Protein AF-W4GIE8-F1 (afdb_monomer_lite)

Radius of gyration: 17.43 Å; chains: 1; bounding box: 46×34×40 Å

Foldseek 3Di:
DPPPDCPCCHPVPPRFCDPHPVNPPVPDDGDDDDPVVDQADPPPRDHCVVVVCCCVPVPVVVCVVVVHDDPVCSVVVVVLSVVCVVPHDPPPDPVVSVVVVVVVCCVVPPD

Secondary structure (DSSP, 8-state):
-------SS-TTSSS-TTT-GGGTTS--------TTT-SB-TTT--BSHHHHHIIIIIIIHHHHHTT---GGGHHHHHHHHHHHHHHS-TT--HHHHHHHHHHHHHHHH--

InterPro domains:
  IPR024445 ISXO2-like transposase domain [PF12762] (23-84)
  IPR053164 IS1016-like transposase [PTHR47163] (6-91)

Sequence (111 aa):
MSDKFGSYVSSNERHTLETNPRLRGMNYTHAWVNHSENFVNPINGAHTQSIEGVWEVRIKQYLKAMRGVHRKHLPGYLDEFLWRSWFFLQKADGKMVFKGLVIAIRKQYLK

Organism: Aphanomyces astaci (NCBI:txid112090)

pLDDT: mean 81.77, std 15.31, range [35.38, 93.88]

Structure (mmCIF, N/CA/C/O backbone):
data_AF-W4GIE8-F1
#
_entry.id   AF-W4GIE8-F1
#
loop_
_atom_site.group_PDB
_atom_site.id
_atom_site.type_symbol
_atom_site.label_atom_id
_atom_site.label_alt_id
_atom_site.label_comp_id
_atom_site.label_asym_id
_atom_site.label_entity_id
_atom_site.label_seq_id
_atom_site.pdbx_PDB_ins_code
_atom_site.Cartn_x
_atom_site.Cartn_y
_atom_site.Cartn_z
_atom_site.occupancy
_atom_site.B_iso_or_equiv
_atom_site.auth_seq_id
_atom_site.auth_comp_id
_atom_site.auth_asym_id
_atom_site.auth_atom_id
_atom_site.pdbx_PDB_model_num
ATOM 1 N N . MET A 1 1 ? 23.022 4.912 -3.263 1.00 35.38 1 MET A N 1
ATOM 2 C CA . MET A 1 1 ? 22.962 3.719 -2.391 1.00 35.38 1 MET A CA 1
ATOM 3 C C . MET A 1 1 ? 21.501 3.424 -2.103 1.00 35.38 1 MET A C 1
ATOM 5 O O . MET A 1 1 ? 20.876 4.192 -1.388 1.00 35.38 1 MET A O 1
ATOM 9 N N . SER A 1 2 ? 20.937 2.395 -2.737 1.00 38.28 2 SER A N 1
ATOM 10 C CA . SER A 1 2 ? 19.596 1.914 -2.395 1.00 38.28 2 SER A CA 1
ATOM 11 C C . SER A 1 2 ? 19.690 1.228 -1.035 1.00 38.28 2 SER A C 1
ATOM 13 O O . SER A 1 2 ? 20.486 0.300 -0.880 1.00 38.28 2 SER A O 1
ATOM 15 N N . ASP A 1 3 ? 18.942 1.722 -0.047 1.00 40.12 3 ASP A N 1
ATOM 16 C CA . ASP A 1 3 ? 18.720 1.014 1.210 1.00 40.12 3 ASP A CA 1
ATOM 17 C C . ASP A 1 3 ? 18.081 -0.332 0.862 1.00 40.12 3 ASP A C 1
ATOM 19 O O . ASP A 1 3 ? 16.860 -0.435 0.706 1.00 40.12 3 ASP A O 1
ATOM 23 N N . LYS A 1 4 ? 18.904 -1.374 0.728 1.00 37.66 4 LYS A N 1
ATOM 24 C CA . LYS A 1 4 ? 18.425 -2.750 0.743 1.00 37.66 4 LYS A CA 1
ATOM 25 C C . LYS A 1 4 ? 17.851 -2.986 2.134 1.00 37.66 4 LYS A C 1
ATOM 27 O O . LYS A 1 4 ? 18.547 -3.416 3.050 1.00 37.66 4 LYS A O 1
ATOM 32 N N . PHE A 1 5 ? 16.559 -2.708 2.298 1.00 37.81 5 PHE A N 1
ATOM 33 C CA . PHE A 1 5 ? 15.772 -3.459 3.260 1.00 37.81 5 PHE A CA 1
ATOM 34 C C . PHE A 1 5 ? 16.084 -4.929 2.994 1.00 37.81 5 PHE A C 1
ATOM 36 O O . PHE A 1 5 ? 16.115 -5.340 1.833 1.00 37.81 5 PHE A O 1
ATOM 43 N N . GLY A 1 6 ? 16.358 -5.704 4.045 1.00 37.25 6 GLY A N 1
ATOM 44 C CA . GLY A 1 6 ? 16.299 -7.157 3.954 1.00 37.25 6 GLY A CA 1
ATOM 45 C C . GLY A 1 6 ? 14.876 -7.503 3.543 1.00 37.25 6 GLY A C 1
ATOM 46 O O . GLY A 1 6 ? 13.989 -7.615 4.389 1.00 37.25 6 GLY A O 1
ATOM 47 N N . SER A 1 7 ? 14.626 -7.502 2.238 1.00 42.53 7 SER A N 1
ATOM 48 C CA . SER A 1 7 ? 13.320 -7.722 1.673 1.00 42.53 7 SER A CA 1
ATOM 49 C C . SER A 1 7 ? 12.950 -9.145 2.040 1.00 42.53 7 SER A C 1
ATOM 51 O O . SER A 1 7 ? 13.688 -10.088 1.771 1.00 42.53 7 SER A O 1
ATOM 53 N N . TYR A 1 8 ? 11.781 -9.313 2.650 1.00 41.22 8 TYR A N 1
ATOM 54 C CA . TYR A 1 8 ? 11.154 -10.631 2.740 1.00 41.22 8 TYR A CA 1
ATOM 55 C C . TYR A 1 8 ? 10.906 -11.241 1.345 1.00 41.22 8 TYR A C 1
ATOM 57 O O . TYR A 1 8 ? 10.638 -12.431 1.247 1.00 41.22 8 TYR A O 1
ATOM 65 N N . VAL A 1 9 ? 11.046 -10.444 0.277 1.00 44.44 9 VAL A N 1
ATOM 66 C CA . VAL A 1 9 ? 11.330 -10.915 -1.082 1.00 44.44 9 VAL A CA 1
ATOM 67 C C . VAL A 1 9 ? 12.766 -11.423 -1.096 1.00 44.44 9 VAL A C 1
ATOM 69 O O . VAL A 1 9 ? 13.721 -10.651 -1.208 1.00 44.44 9 VAL A O 1
ATOM 72 N N . SER A 1 10 ? 12.921 -12.713 -0.840 1.00 46.50 10 SER A N 1
ATOM 73 C CA . SER A 1 10 ? 14.227 -13.295 -0.586 1.00 46.50 10 SER A CA 1
ATOM 74 C C . SER A 1 10 ? 15.121 -13.212 -1.824 1.00 46.50 10 SER A C 1
ATOM 76 O O . SER A 1 10 ? 14.733 -13.686 -2.888 1.00 46.50 10 SER A O 1
ATOM 78 N N . SER A 1 11 ? 16.355 -12.735 -1.676 1.00 49.94 11 SER A N 1
ATOM 79 C CA . SER A 1 11 ? 17.389 -12.842 -2.719 1.00 49.94 11 SER A CA 1
ATOM 80 C C . SER A 1 11 ? 17.871 -14.282 -2.962 1.00 49.94 11 SER A C 1
ATOM 82 O O . SER A 1 11 ? 18.820 -14.487 -3.705 1.00 49.94 11 SER A O 1
ATOM 84 N N . ASN A 1 12 ? 17.280 -15.267 -2.276 1.00 59.56 12 ASN A N 1
ATOM 85 C CA . ASN A 1 12 ? 17.620 -16.687 -2.351 1.00 59.56 12 ASN A CA 1
ATOM 86 C C . ASN A 1 12 ? 16.434 -17.558 -2.811 1.00 59.56 12 ASN A C 1
ATOM 88 O O . ASN A 1 12 ? 16.450 -18.758 -2.558 1.00 59.56 12 ASN A O 1
ATOM 92 N N . GLU A 1 13 ? 15.405 -16.948 -3.420 1.00 60.66 13 GLU A N 1
ATOM 93 C CA . GLU A 1 13 ? 14.238 -17.616 -4.034 1.00 60.66 13 GLU A CA 1
ATOM 94 C C . GLU A 1 13 ? 13.334 -18.440 -3.090 1.00 60.66 13 GLU A C 1
ATOM 96 O O . GLU A 1 13 ? 12.335 -19.007 -3.526 1.00 60.66 13 GLU A O 1
ATOM 101 N N . ARG A 1 14 ? 13.611 -18.489 -1.779 1.00 55.44 14 ARG A N 1
ATOM 102 C CA . ARG A 1 14 ? 12.862 -19.329 -0.823 1.00 55.44 14 ARG A CA 1
ATOM 103 C C . ARG A 1 14 ? 11.487 -18.781 -0.444 1.00 55.44 14 ARG A C 1
ATOM 105 O O . ARG A 1 14 ? 10.631 -19.553 -0.017 1.00 55.44 14 ARG A O 1
ATOM 112 N N . HIS A 1 15 ? 11.265 -17.473 -0.578 1.00 59.50 15 HIS A N 1
ATOM 113 C CA . HIS A 1 15 ? 10.001 -16.819 -0.226 1.00 59.50 15 HIS A CA 1
ATOM 114 C C . HIS A 1 15 ? 9.601 -15.809 -1.309 1.00 59.50 15 HIS A C 1
ATOM 116 O O . HIS A 1 15 ? 9.841 -14.606 -1.181 1.00 59.50 15 HIS A O 1
ATOM 122 N N . THR A 1 16 ? 9.008 -16.312 -2.393 1.00 76.06 16 THR A N 1
ATOM 123 C CA . THR A 1 16 ? 8.387 -15.485 -3.437 1.00 76.06 16 THR A CA 1
ATOM 124 C C . THR A 1 16 ? 6.925 -15.206 -3.084 1.00 76.06 16 THR A C 1
ATOM 126 O O . THR A 1 16 ? 6.369 -15.788 -2.149 1.00 76.06 16 THR A O 1
ATOM 129 N N . LEU A 1 17 ? 6.278 -14.296 -3.820 1.00 80.69 17 LEU A N 1
ATOM 130 C CA . LEU A 1 17 ? 4.843 -14.038 -3.637 1.00 80.69 17 LEU A CA 1
ATOM 131 C C . LEU A 1 17 ? 3.995 -15.294 -3.906 1.00 80.69 17 LEU A C 1
ATOM 133 O O . LEU A 1 17 ? 3.016 -15.523 -3.203 1.00 80.69 17 LEU A O 1
ATOM 137 N N . GLU A 1 18 ? 4.416 -16.117 -4.867 1.00 83.81 18 GLU A N 1
ATOM 138 C CA . GLU A 1 18 ? 3.752 -17.366 -5.268 1.00 83.81 18 GLU A CA 1
ATOM 139 C C . GLU A 1 18 ? 3.828 -18.453 -4.191 1.00 83.81 18 GLU A C 1
ATOM 141 O O . GLU A 1 18 ? 2.867 -19.187 -3.968 1.00 83.81 18 GLU A O 1
ATOM 146 N N . THR A 1 19 ? 4.972 -18.568 -3.511 1.00 81.81 19 THR A N 1
ATOM 147 C CA . THR A 1 19 ? 5.244 -19.672 -2.576 1.00 81.81 19 THR A CA 1
ATOM 148 C C . THR A 1 19 ? 4.961 -19.321 -1.120 1.00 81.81 19 THR A C 1
ATOM 150 O O . THR A 1 19 ? 5.079 -20.174 -0.239 1.00 81.81 19 THR A O 1
ATOM 153 N N . ASN A 1 20 ? 4.561 -18.080 -0.834 1.00 82.75 20 ASN A N 1
ATOM 154 C CA . ASN A 1 20 ? 4.273 -17.632 0.522 1.00 82.75 20 ASN A CA 1
ATOM 155 C C . ASN A 1 20 ? 2.995 -18.305 1.072 1.00 82.75 20 ASN A C 1
ATOM 157 O O . ASN A 1 20 ? 1.902 -18.037 0.564 1.00 82.75 20 ASN A O 1
ATOM 161 N N . PRO A 1 21 ? 3.071 -19.094 2.167 1.00 83.69 21 PRO A N 1
ATOM 162 C CA . PRO A 1 21 ? 1.903 -19.774 2.731 1.00 83.69 21 PRO A CA 1
ATOM 163 C C . PRO A 1 21 ? 0.772 -18.827 3.148 1.00 83.69 21 PRO A C 1
ATOM 165 O O . PRO A 1 21 ? -0.393 -19.213 3.107 1.00 83.69 21 PRO A O 1
ATOM 168 N N . ARG A 1 22 ? 1.097 -17.581 3.523 1.00 83.44 22 ARG A N 1
ATOM 169 C CA . ARG A 1 22 ? 0.102 -16.558 3.890 1.00 83.44 22 ARG A CA 1
ATOM 170 C C . ARG A 1 22 ? -0.649 -15.983 2.689 1.00 83.44 22 ARG A C 1
ATOM 172 O O . ARG A 1 22 ? -1.696 -15.378 2.880 1.00 83.44 22 ARG A O 1
ATOM 179 N N . LEU A 1 23 ? -0.115 -16.153 1.481 1.00 84.12 23 LEU A N 1
ATOM 180 C CA . LEU A 1 23 ? -0.703 -15.671 0.226 1.00 84.12 23 LEU A CA 1
ATOM 181 C C . LEU A 1 23 ? -1.313 -16.812 -0.601 1.00 84.12 23 LEU A C 1
ATOM 183 O O . LEU A 1 23 ? -1.736 -16.613 -1.741 1.00 84.12 23 LEU A O 1
ATOM 187 N N . ARG A 1 24 ? -1.368 -18.022 -0.033 1.00 85.44 24 ARG A N 1
ATOM 188 C CA . ARG A 1 24 ? -1.892 -19.201 -0.714 1.00 85.44 24 ARG A CA 1
ATOM 189 C C . ARG A 1 24 ? -3.341 -18.966 -1.146 1.00 85.44 24 ARG A C 1
ATOM 191 O O . ARG A 1 24 ? -4.177 -18.562 -0.345 1.00 85.44 24 ARG A O 1
ATOM 198 N N . GLY A 1 25 ? -3.630 -19.249 -2.416 1.00 87.56 25 GLY A N 1
ATOM 199 C CA . GLY A 1 25 ? -4.961 -19.071 -3.006 1.00 87.56 25 GLY A CA 1
ATOM 200 C C . GLY A 1 25 ? -5.269 -17.649 -3.486 1.00 87.56 25 GLY A C 1
ATOM 201 O O . GLY A 1 25 ? -6.351 -17.425 -4.016 1.00 87.56 25 GLY A O 1
ATOM 202 N N . MET A 1 26 ? -4.336 -16.698 -3.347 1.00 89.06 26 MET A N 1
ATOM 203 C CA . MET A 1 26 ? -4.496 -15.336 -3.878 1.00 89.06 26 MET A CA 1
ATOM 204 C C . MET A 1 26 ? -4.005 -15.182 -5.329 1.00 89.06 26 MET A C 1
ATOM 206 O O . MET A 1 26 ? -4.091 -14.091 -5.880 1.00 89.06 26 MET A O 1
ATOM 210 N N . ASN A 1 27 ? -3.499 -16.257 -5.949 1.00 89.94 27 ASN A N 1
ATOM 211 C CA .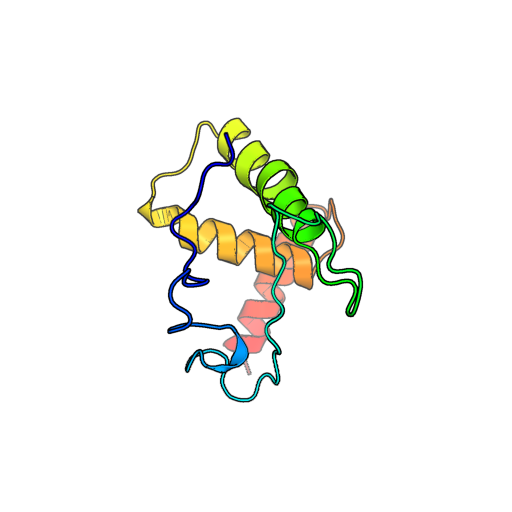 ASN A 1 27 ? -3.021 -16.303 -7.340 1.00 89.94 27 ASN A CA 1
ATOM 212 C C . ASN A 1 27 ? -2.016 -15.195 -7.711 1.00 89.94 27 ASN A C 1
ATOM 214 O O . ASN A 1 27 ? -2.003 -14.714 -8.842 1.00 89.94 27 ASN A O 1
ATOM 218 N N . TYR A 1 28 ? -1.165 -14.786 -6.768 1.00 88.12 28 TYR A N 1
ATOM 219 C CA . TYR A 1 28 ? -0.071 -13.871 -7.079 1.00 88.12 28 TYR A CA 1
ATOM 220 C C . TYR A 1 28 ? 1.020 -14.583 -7.863 1.00 88.12 28 TYR A C 1
ATOM 222 O O . TYR A 1 28 ? 1.404 -15.688 -7.492 1.00 88.12 28 TYR A O 1
ATOM 230 N N . THR A 1 29 ? 1.555 -13.906 -8.878 1.00 87.25 29 THR A N 1
ATOM 231 C CA . THR A 1 29 ? 2.767 -14.302 -9.597 1.00 87.25 29 THR A CA 1
ATOM 232 C C . THR A 1 29 ? 3.958 -13.454 -9.158 1.00 87.25 29 THR A C 1
ATOM 234 O O . THR A 1 29 ? 3.796 -12.306 -8.731 1.00 87.25 29 THR A O 1
ATOM 237 N N . HIS A 1 30 ? 5.169 -13.987 -9.272 1.00 86.12 30 HIS A N 1
ATOM 238 C CA . HIS A 1 30 ? 6.401 -13.285 -8.945 1.00 86.12 30 HIS A CA 1
ATOM 239 C C . HIS A 1 30 ? 7.251 -13.079 -10.198 1.00 86.12 30 HIS A C 1
ATOM 241 O O . HIS A 1 30 ? 7.564 -14.022 -10.916 1.00 86.12 30 HIS A O 1
ATOM 247 N N . ALA A 1 31 ? 7.638 -11.831 -10.454 1.00 86.44 31 ALA A N 1
ATOM 248 C CA . ALA A 1 31 ? 8.475 -11.462 -11.588 1.00 86.44 31 ALA A CA 1
ATOM 249 C C . ALA A 1 31 ? 9.779 -10.822 -11.110 1.00 86.44 31 ALA A C 1
ATOM 251 O O . ALA A 1 31 ? 9.809 -10.140 -10.084 1.00 86.44 31 ALA A O 1
ATOM 252 N N . TRP A 1 32 ? 10.840 -11.017 -11.891 1.00 82.69 32 TRP A N 1
ATOM 253 C CA . TRP A 1 32 ? 12.187 -10.552 -11.580 1.00 82.69 32 TRP A CA 1
ATOM 254 C C . TRP A 1 32 ? 12.692 -9.534 -12.601 1.00 82.69 32 TRP A C 1
ATOM 256 O O . TRP A 1 32 ? 12.336 -9.565 -13.785 1.00 82.69 32 TRP A O 1
ATOM 266 N N . VAL A 1 33 ? 13.573 -8.657 -12.123 1.00 82.00 33 VAL A N 1
ATOM 267 C CA . VAL A 1 33 ? 14.300 -7.667 -12.920 1.00 82.00 33 VAL A CA 1
ATOM 268 C C . VAL A 1 33 ? 15.764 -7.720 -12.518 1.00 82.00 33 VAL A C 1
ATOM 270 O O . VAL A 1 33 ? 16.081 -7.719 -11.329 1.00 82.00 33 VAL A O 1
ATOM 273 N N . ASN A 1 34 ? 16.651 -7.765 -13.508 1.00 82.56 34 ASN A N 1
ATOM 274 C CA . ASN A 1 34 ? 18.086 -7.674 -13.297 1.00 82.56 34 ASN A CA 1
ATOM 275 C C . ASN A 1 34 ? 18.549 -6.221 -13.492 1.00 82.56 34 ASN A C 1
ATOM 277 O O . ASN A 1 34 ? 18.842 -5.813 -14.614 1.00 82.56 34 ASN A O 1
ATOM 281 N N . HIS A 1 35 ? 18.672 -5.457 -12.401 1.00 77.88 35 HIS A N 1
ATOM 282 C CA . HIS A 1 35 ? 19.111 -4.051 -12.441 1.00 77.88 35 HIS A CA 1
ATOM 283 C C . HIS A 1 35 ? 20.561 -3.832 -12.907 1.00 77.88 35 HIS A C 1
ATOM 285 O O . HIS A 1 35 ? 20.948 -2.679 -13.082 1.00 77.88 35 HIS A O 1
ATOM 291 N N . SER A 1 36 ? 21.373 -4.883 -13.093 1.00 81.81 36 SER A N 1
ATOM 292 C CA . SER A 1 36 ? 22.692 -4.740 -13.739 1.00 81.81 36 SER A CA 1
ATOM 293 C C . SER A 1 36 ? 22.602 -4.632 -15.263 1.00 81.81 36 SER A C 1
ATOM 295 O O . SER A 1 36 ? 23.504 -4.085 -15.887 1.00 81.81 36 SER A O 1
ATOM 297 N N . GLU A 1 37 ? 21.500 -5.107 -15.846 1.00 86.06 37 GLU A N 1
ATOM 298 C CA . GLU A 1 37 ? 21.262 -5.098 -17.290 1.00 86.06 37 GLU A CA 1
ATOM 299 C C . GLU A 1 37 ? 20.177 -4.090 -17.670 1.00 86.06 37 GLU A C 1
ATOM 301 O O . GLU A 1 37 ? 20.379 -3.267 -18.557 1.00 86.06 37 GLU A O 1
ATOM 306 N N . ASN A 1 38 ? 19.019 -4.146 -17.001 1.00 84.62 38 ASN A N 1
ATOM 307 C CA . ASN A 1 38 ? 17.840 -3.361 -17.355 1.00 84.62 38 ASN A CA 1
ATOM 308 C C . ASN A 1 38 ? 17.054 -2.920 -16.107 1.00 84.62 38 ASN A C 1
ATOM 310 O O . ASN A 1 38 ? 16.867 -3.686 -15.165 1.00 84.62 38 ASN A O 1
ATOM 314 N N . PHE A 1 39 ? 16.515 -1.696 -16.121 1.00 80.81 39 PHE A N 1
ATOM 315 C CA . PHE A 1 39 ? 15.626 -1.190 -15.057 1.00 80.81 39 PHE A CA 1
ATOM 316 C C . PHE A 1 39 ? 14.170 -1.660 -15.200 1.00 80.81 39 PHE A C 1
ATOM 318 O O . PHE A 1 39 ? 13.404 -1.633 -14.235 1.00 80.81 39 PHE A O 1
ATOM 325 N N . VAL A 1 40 ? 13.785 -2.063 -16.409 1.00 89.19 40 VAL A N 1
ATOM 326 C CA . VAL A 1 40 ? 12.489 -2.649 -16.755 1.00 89.19 40 VAL A CA 1
ATOM 327 C C . VAL A 1 40 ? 12.799 -3.904 -17.552 1.00 89.19 40 VAL A C 1
ATOM 329 O O . VAL A 1 40 ? 13.599 -3.852 -18.483 1.00 89.19 40 VAL A O 1
ATOM 332 N N . ASN A 1 41 ? 12.207 -5.036 -17.189 1.00 87.19 41 ASN A N 1
ATOM 333 C CA . ASN A 1 41 ? 12.417 -6.274 -17.925 1.00 87.19 41 ASN A CA 1
ATOM 334 C C . ASN A 1 41 ? 11.805 -6.139 -19.338 1.00 87.19 41 ASN A C 1
ATOM 336 O O . ASN A 1 41 ? 10.601 -5.910 -19.447 1.00 87.19 41 ASN A O 1
ATOM 340 N N . PRO A 1 42 ? 12.591 -6.285 -20.420 1.00 91.44 42 PRO A N 1
ATOM 341 C CA . PRO A 1 42 ? 12.109 -6.031 -21.777 1.00 91.44 42 PRO A CA 1
ATOM 342 C C . PRO A 1 42 ? 11.125 -7.091 -22.294 1.00 91.44 42 PRO A C 1
ATOM 344 O O . PRO A 1 42 ? 10.404 -6.829 -23.251 1.00 91.44 42 PRO A O 1
ATOM 347 N N . ILE A 1 43 ? 11.082 -8.280 -21.681 1.00 92.50 43 ILE A N 1
ATOM 348 C CA . ILE A 1 43 ? 10.238 -9.397 -22.130 1.00 92.50 43 ILE A CA 1
ATOM 349 C C . ILE A 1 43 ? 8.830 -9.280 -21.544 1.00 92.50 43 ILE A C 1
ATOM 351 O O . ILE A 1 43 ? 7.843 -9.438 -22.255 1.00 92.50 43 ILE A O 1
ATOM 355 N N . ASN A 1 44 ? 8.732 -9.031 -20.237 1.00 90.56 44 ASN A N 1
ATOM 356 C CA . ASN A 1 44 ? 7.458 -9.049 -19.510 1.00 90.56 44 ASN A CA 1
ATOM 357 C C . ASN A 1 44 ? 7.064 -7.686 -18.914 1.00 90.56 44 ASN A C 1
ATOM 359 O O . ASN A 1 44 ? 6.022 -7.585 -18.272 1.00 90.56 44 ASN A O 1
ATOM 363 N N . GLY A 1 45 ? 7.887 -6.648 -19.093 1.00 91.06 45 GLY A N 1
ATOM 364 C CA . GLY A 1 45 ? 7.639 -5.299 -18.580 1.00 91.06 45 GLY A CA 1
ATOM 365 C C . GLY A 1 45 ? 7.752 -5.158 -17.059 1.00 91.06 45 GLY A C 1
ATOM 366 O O . GLY A 1 45 ? 7.444 -4.091 -16.530 1.00 91.06 45 GLY A O 1
ATOM 367 N N . ALA A 1 46 ? 8.171 -6.202 -16.336 1.00 89.81 46 ALA A N 1
ATOM 368 C CA . ALA A 1 46 ? 8.268 -6.163 -14.882 1.00 89.81 46 ALA A CA 1
ATOM 369 C C . ALA A 1 46 ? 9.262 -5.092 -14.427 1.00 89.81 46 ALA A C 1
ATOM 371 O O . ALA A 1 46 ? 10.329 -4.916 -15.022 1.00 89.81 46 ALA A O 1
ATOM 372 N N . HIS A 1 47 ? 8.912 -4.377 -13.359 1.00 89.00 47 HIS A N 1
ATOM 373 C CA . HIS A 1 47 ? 9.712 -3.271 -12.859 1.00 89.00 47 HIS A CA 1
ATOM 374 C C . HIS A 1 47 ? 9.405 -2.941 -11.392 1.00 89.00 47 HIS A C 1
ATOM 376 O O . HIS A 1 47 ? 8.301 -3.188 -10.901 1.00 89.00 47 HIS A O 1
ATOM 382 N N . THR A 1 48 ? 10.354 -2.329 -10.682 1.00 87.56 48 THR A N 1
ATOM 383 C CA . THR A 1 48 ? 10.211 -2.007 -9.249 1.00 87.56 48 THR A CA 1
ATOM 384 C C . THR A 1 48 ? 9.897 -0.535 -8.967 1.00 87.56 48 THR A C 1
ATOM 386 O O . THR A 1 48 ? 9.619 -0.197 -7.816 1.00 87.56 48 THR A O 1
ATOM 389 N N . GLN A 1 49 ? 9.845 0.349 -9.976 1.00 87.62 49 GLN A N 1
ATOM 390 C CA . GLN A 1 49 ? 9.747 1.799 -9.721 1.00 87.62 49 GLN A CA 1
ATOM 391 C C . GLN A 1 49 ? 8.464 2.194 -8.983 1.00 87.62 49 GLN A C 1
ATOM 393 O O . GLN A 1 49 ? 8.495 3.076 -8.129 1.00 87.62 49 GLN A O 1
ATOM 398 N N . SER A 1 50 ? 7.330 1.544 -9.268 1.00 88.00 50 SER A N 1
ATOM 399 C CA . SER A 1 50 ? 6.069 1.859 -8.585 1.00 88.00 50 SER A CA 1
ATOM 400 C C . SER A 1 50 ? 6.143 1.580 -7.084 1.00 88.00 50 SER A C 1
ATOM 402 O O . SER A 1 50 ? 5.760 2.434 -6.285 1.00 88.00 50 SER A O 1
ATOM 404 N N . ILE A 1 51 ? 6.659 0.412 -6.682 1.00 86.88 51 ILE A N 1
ATOM 405 C CA . ILE A 1 51 ? 6.756 0.056 -5.261 1.00 86.88 51 ILE A CA 1
ATOM 406 C C . ILE A 1 51 ? 7.850 0.866 -4.553 1.00 86.88 51 ILE A C 1
ATOM 408 O O . ILE A 1 51 ? 7.648 1.302 -3.420 1.00 86.88 51 ILE A O 1
ATOM 412 N N . GLU A 1 52 ? 8.961 1.155 -5.237 1.00 87.62 52 GLU A N 1
ATOM 413 C CA . GLU A 1 52 ? 10.014 2.051 -4.742 1.00 87.62 52 GLU A CA 1
ATOM 414 C C . GLU A 1 52 ? 9.484 3.472 -4.509 1.00 87.62 52 GLU A C 1
ATOM 416 O O . GLU A 1 52 ? 9.730 4.066 -3.457 1.00 87.62 52 GLU A O 1
ATOM 421 N N . GLY A 1 53 ? 8.691 3.994 -5.448 1.00 89.19 53 GLY A N 1
ATOM 422 C CA . GLY A 1 53 ? 8.051 5.301 -5.338 1.00 89.19 53 GLY A CA 1
ATOM 423 C C . GLY A 1 53 ? 7.062 5.371 -4.176 1.00 89.19 53 GLY A C 1
ATOM 424 O O . GLY A 1 53 ? 7.086 6.331 -3.404 1.00 89.19 53 GLY A O 1
ATOM 425 N N . VAL A 1 54 ? 6.226 4.342 -3.990 1.00 90.31 54 VAL A N 1
ATOM 426 C CA . VAL A 1 54 ? 5.335 4.245 -2.819 1.00 90.31 54 VAL A CA 1
ATOM 427 C C . VAL A 1 54 ? 6.150 4.245 -1.525 1.00 90.31 54 VAL A C 1
ATOM 429 O O . VAL A 1 54 ? 5.839 4.997 -0.598 1.00 90.31 54 VAL A O 1
ATOM 432 N N . TRP A 1 55 ? 7.218 3.454 -1.463 1.00 90.88 55 TRP A N 1
ATOM 433 C CA . TRP A 1 55 ? 8.050 3.347 -0.271 1.00 90.88 55 TRP A CA 1
ATOM 434 C C . TRP A 1 55 ? 8.731 4.669 0.106 1.00 90.88 55 TRP A C 1
ATOM 436 O O . TRP A 1 55 ? 8.614 5.115 1.250 1.00 90.88 55 TRP A O 1
ATOM 446 N N . GLU A 1 56 ? 9.406 5.327 -0.839 1.00 90.00 56 GLU A N 1
ATOM 447 C CA . GLU A 1 56 ? 10.128 6.568 -0.548 1.00 90.00 56 GLU A CA 1
ATOM 448 C C . GLU A 1 56 ? 9.165 7.741 -0.319 1.00 90.00 56 GLU A C 1
ATOM 450 O O . GLU A 1 56 ? 9.268 8.442 0.690 1.00 90.00 56 GLU A O 1
ATOM 455 N N . VAL A 1 57 ? 8.199 7.941 -1.221 1.00 88.81 57 VAL A N 1
ATOM 456 C CA . VAL A 1 57 ? 7.369 9.157 -1.245 1.00 88.81 57 VAL A CA 1
ATOM 457 C C . VAL A 1 57 ? 6.194 9.078 -0.280 1.00 88.81 57 VAL A C 1
ATOM 459 O O . VAL A 1 57 ? 5.824 10.084 0.320 1.00 88.81 57 VAL A O 1
ATOM 462 N N . ARG A 1 58 ? 5.559 7.912 -0.127 1.00 86.56 58 ARG A N 1
ATOM 463 C CA . ARG A 1 58 ? 4.350 7.802 0.704 1.00 86.56 58 ARG A CA 1
ATOM 464 C C . ARG A 1 58 ? 4.665 7.373 2.128 1.00 86.56 58 ARG A C 1
ATOM 466 O O . ARG A 1 58 ? 4.093 7.933 3.056 1.00 86.56 58 ARG A O 1
ATOM 473 N N . ILE A 1 59 ? 5.579 6.422 2.301 1.00 89.75 59 ILE A N 1
ATOM 474 C CA . ILE A 1 59 ? 5.850 5.827 3.614 1.00 89.75 59 ILE A CA 1
ATOM 475 C C . ILE A 1 59 ? 7.002 6.555 4.315 1.00 89.75 59 ILE A C 1
ATOM 477 O O . ILE A 1 59 ? 6.802 7.161 5.369 1.00 89.75 59 ILE A O 1
ATOM 481 N N . LYS A 1 60 ? 8.209 6.554 3.735 1.00 88.69 60 LYS A N 1
ATOM 482 C CA . LYS A 1 60 ? 9.399 7.137 4.378 1.00 88.69 60 LYS A CA 1
ATOM 483 C C . LYS A 1 60 ? 9.261 8.635 4.632 1.00 88.69 60 LYS A C 1
ATOM 485 O O . LYS A 1 60 ? 9.605 9.080 5.725 1.00 88.69 60 LYS A O 1
ATOM 490 N N . GLN A 1 61 ? 8.770 9.416 3.669 1.00 90.12 61 GLN A N 1
ATOM 491 C CA . GLN A 1 61 ? 8.579 10.860 3.866 1.00 90.12 61 GLN A CA 1
ATOM 492 C C . GLN A 1 61 ? 7.623 11.171 5.023 1.00 90.12 61 GLN A C 1
ATOM 494 O O . GLN A 1 61 ? 7.926 12.039 5.840 1.00 90.12 61 GLN A O 1
ATOM 499 N N . TYR A 1 62 ? 6.517 10.434 5.148 1.00 86.25 62 TYR A N 1
ATOM 500 C CA . TYR A 1 62 ? 5.571 10.637 6.245 1.00 86.25 62 TYR A CA 1
ATOM 501 C C . TYR A 1 62 ? 6.177 10.246 7.600 1.00 86.25 62 TYR A C 1
ATOM 503 O O . TYR A 1 62 ? 6.078 10.998 8.568 1.00 86.25 62 TYR A O 1
ATOM 511 N N . LEU A 1 63 ? 6.886 9.113 7.665 1.00 89.94 63 LEU A N 1
ATOM 512 C CA . LEU A 1 63 ? 7.620 8.714 8.870 1.00 89.94 63 LEU A CA 1
ATOM 513 C C . LEU A 1 63 ? 8.671 9.759 9.271 1.00 89.94 63 LEU A C 1
ATOM 515 O O . LEU A 1 63 ? 8.780 10.090 10.449 1.00 89.94 63 LEU A O 1
ATOM 519 N N . LYS A 1 64 ? 9.412 10.321 8.307 1.00 90.12 64 LYS A N 1
ATOM 520 C CA . LYS A 1 64 ? 10.380 11.404 8.549 1.00 90.12 64 LYS A CA 1
ATOM 521 C C . LYS A 1 64 ? 9.690 12.665 9.082 1.00 90.12 64 LYS A C 1
ATOM 523 O O . LYS A 1 64 ? 10.189 13.254 10.038 1.00 90.12 64 LYS A O 1
ATOM 528 N N . ALA A 1 65 ? 8.533 13.041 8.532 1.00 89.38 65 ALA A N 1
ATOM 529 C CA . ALA A 1 65 ? 7.750 14.185 9.007 1.00 89.38 65 ALA A CA 1
ATOM 530 C C . ALA A 1 65 ? 7.294 14.024 10.471 1.00 89.38 65 ALA A C 1
ATOM 532 O O . ALA A 1 65 ? 7.260 15.000 11.216 1.00 89.38 65 ALA A O 1
ATOM 533 N N . MET A 1 66 ? 7.030 12.789 10.912 1.00 88.50 66 MET A N 1
ATOM 534 C CA . MET A 1 66 ? 6.719 12.463 12.311 1.00 88.50 66 MET A CA 1
ATOM 535 C C . MET A 1 66 ? 7.952 12.319 13.221 1.00 88.50 66 MET A C 1
ATOM 537 O O . MET A 1 66 ? 7.800 11.997 14.395 1.00 88.50 66 MET A O 1
ATOM 541 N N . ARG A 1 67 ? 9.170 12.561 12.710 1.00 91.00 67 ARG A N 1
ATOM 542 C CA . ARG A 1 67 ? 10.454 12.308 13.401 1.00 91.00 67 ARG A CA 1
ATOM 543 C C . ARG A 1 67 ? 10.694 10.831 13.735 1.00 91.00 67 ARG A C 1
ATOM 545 O O . ARG A 1 67 ? 11.364 10.495 14.708 1.00 91.00 67 ARG A O 1
ATOM 552 N N . GLY A 1 68 ? 10.194 9.954 12.874 1.00 88.50 68 GLY A N 1
ATOM 553 C CA . GLY A 1 68 ? 10.310 8.510 13.002 1.00 88.50 68 GLY A CA 1
ATOM 554 C C . GLY A 1 68 ? 9.187 7.888 13.826 1.00 88.50 68 GLY A C 1
ATOM 555 O O . GLY A 1 68 ? 8.338 8.555 14.408 1.00 88.50 68 GLY A O 1
ATOM 556 N N . VAL A 1 69 ? 9.184 6.559 13.852 1.00 87.94 69 VAL A N 1
ATOM 557 C CA . VAL A 1 69 ? 8.261 5.753 14.648 1.00 87.94 69 VAL A CA 1
ATOM 558 C C . VAL A 1 69 ? 9.056 4.657 15.344 1.00 87.94 69 VAL A C 1
ATOM 560 O O . VAL A 1 69 ? 10.005 4.109 14.779 1.00 87.94 69 VAL A O 1
ATOM 563 N N . HIS A 1 70 ? 8.682 4.312 16.574 1.00 91.31 70 HIS A N 1
ATOM 564 C CA . HIS A 1 70 ? 9.302 3.178 17.250 1.00 91.31 70 HIS A CA 1
ATOM 565 C C . HIS A 1 70 ? 9.046 1.891 16.450 1.00 91.31 70 HIS A C 1
ATOM 567 O O . HIS A 1 70 ? 7.914 1.628 16.042 1.00 91.31 70 HIS A O 1
ATOM 573 N N . ARG A 1 71 ? 10.071 1.043 16.277 1.00 88.25 71 ARG A N 1
ATOM 574 C CA . ARG A 1 71 ? 10.021 -0.160 15.417 1.00 88.25 71 ARG A CA 1
ATOM 575 C C . ARG A 1 71 ? 8.821 -1.074 15.696 1.00 88.25 71 ARG A C 1
ATOM 577 O O . ARG A 1 71 ? 8.241 -1.617 14.767 1.00 88.25 71 ARG A O 1
ATOM 584 N N . LYS A 1 72 ? 8.417 -1.185 16.966 1.00 91.62 72 LYS A N 1
ATOM 585 C CA . LYS A 1 72 ? 7.233 -1.950 17.408 1.00 91.62 72 LYS A CA 1
ATOM 586 C C . LYS A 1 72 ? 5.903 -1.491 16.786 1.00 91.62 72 LYS A C 1
ATOM 588 O O . LYS A 1 72 ? 4.985 -2.290 16.688 1.00 91.62 72 LYS A O 1
ATOM 593 N N . HIS A 1 73 ? 5.801 -0.227 16.374 1.00 88.94 73 HIS A N 1
ATOM 594 C CA . HIS A 1 73 ? 4.596 0.350 15.769 1.00 88.94 73 HIS A CA 1
ATOM 595 C C . HIS A 1 73 ? 4.670 0.431 14.241 1.00 88.94 73 HIS A C 1
ATOM 597 O O . HIS A 1 73 ? 3.659 0.708 13.604 1.00 88.94 73 HIS A O 1
ATOM 603 N N . LEU A 1 74 ? 5.839 0.168 13.643 1.00 89.75 74 LEU A N 1
ATOM 604 C CA . LEU A 1 74 ? 6.006 0.212 12.193 1.00 89.75 74 LEU A CA 1
ATOM 605 C C . LEU A 1 74 ? 5.040 -0.735 11.453 1.00 89.75 74 LEU A C 1
ATOM 607 O O . LEU A 1 74 ? 4.449 -0.274 10.482 1.00 89.75 74 LEU A O 1
ATOM 611 N N . PRO A 1 75 ? 4.806 -1.992 11.896 1.00 89.81 75 PRO A N 1
ATOM 612 C CA . PRO A 1 75 ? 3.822 -2.860 11.245 1.00 89.81 75 PRO A CA 1
ATOM 613 C C . PRO A 1 75 ? 2.415 -2.252 11.230 1.00 89.81 75 PRO A C 1
ATOM 615 O O . PRO A 1 75 ? 1.836 -2.112 10.163 1.00 89.81 75 PRO A O 1
ATOM 618 N N . GLY A 1 76 ? 1.922 -1.773 12.378 1.00 89.88 76 GLY A N 1
ATOM 619 C CA . GLY A 1 76 ? 0.589 -1.165 12.462 1.00 89.88 76 GLY A CA 1
ATOM 620 C C . GLY A 1 76 ? 0.448 0.105 11.618 1.00 89.88 76 GLY A C 1
ATOM 621 O O . GLY A 1 76 ? -0.608 0.347 11.043 1.00 89.88 76 GLY A O 1
ATOM 622 N N . TYR A 1 77 ? 1.523 0.886 11.481 1.00 89.56 77 TYR A N 1
ATOM 623 C CA . TYR A 1 77 ? 1.542 2.035 10.576 1.00 89.56 77 TYR A CA 1
ATOM 624 C C . TYR A 1 77 ? 1.426 1.614 9.101 1.00 89.56 77 TYR A C 1
ATOM 626 O O . TYR A 1 77 ? 0.689 2.233 8.335 1.00 89.56 77 TYR A O 1
ATOM 634 N N . LEU A 1 78 ? 2.136 0.557 8.694 1.00 91.31 78 LEU A N 1
ATOM 635 C CA . LEU A 1 78 ? 2.037 0.020 7.334 1.00 91.31 78 LEU A CA 1
ATOM 636 C C . LEU A 1 78 ? 0.646 -0.561 7.064 1.00 91.31 78 LEU A C 1
ATOM 638 O O . LEU A 1 78 ? 0.091 -0.304 5.998 1.00 91.31 78 LEU A O 1
ATOM 642 N N . ASP A 1 79 ? 0.070 -1.276 8.031 1.00 90.19 79 ASP A N 1
ATOM 643 C CA . ASP A 1 79 ? -1.288 -1.815 7.939 1.00 90.19 79 ASP A CA 1
ATOM 644 C C . ASP A 1 79 ? -2.319 -0.688 7.774 1.00 90.19 79 ASP A C 1
ATOM 646 O O . ASP A 1 79 ? -3.171 -0.747 6.885 1.00 90.19 79 ASP A O 1
ATOM 650 N N . GLU A 1 80 ? -2.209 0.381 8.572 1.00 89.62 80 GLU A N 1
ATOM 651 C CA . GLU A 1 80 ? -3.064 1.565 8.450 1.00 89.62 80 GLU A CA 1
ATOM 652 C C . GLU A 1 80 ? -2.904 2.232 7.078 1.00 89.62 80 GLU A C 1
ATOM 654 O O . GLU A 1 80 ? -3.897 2.574 6.432 1.00 89.62 80 GLU A O 1
ATOM 659 N N . PHE A 1 81 ? -1.664 2.414 6.615 1.00 89.62 81 PHE A N 1
ATOM 660 C CA . PHE A 1 81 ? -1.377 3.005 5.312 1.00 89.62 81 PHE A CA 1
ATOM 661 C C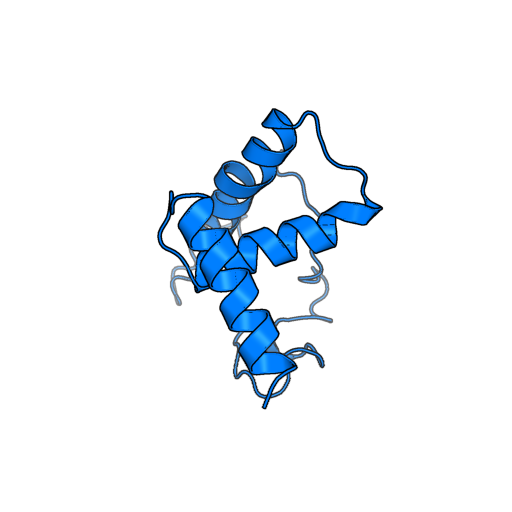 . PHE A 1 81 ? -1.995 2.189 4.169 1.00 89.62 81 PHE A C 1
ATOM 663 O O . PHE A 1 81 ? -2.667 2.758 3.303 1.00 89.62 81 PHE A O 1
ATOM 670 N N . LEU A 1 82 ? -1.810 0.865 4.179 1.00 90.56 82 LEU A N 1
ATOM 671 C CA . LEU A 1 82 ? -2.375 -0.040 3.179 1.00 90.56 82 LEU A CA 1
ATOM 672 C C . LEU A 1 82 ? -3.900 0.016 3.194 1.00 90.56 82 LEU A C 1
ATOM 674 O O . LEU A 1 82 ? -4.510 0.252 2.149 1.00 90.56 82 LEU A O 1
ATOM 678 N N . TRP A 1 83 ? -4.510 -0.095 4.376 1.00 90.06 83 TRP A N 1
ATOM 679 C CA . TRP A 1 83 ? -5.957 0.024 4.537 1.00 90.06 83 TRP A CA 1
ATOM 680 C C . TRP A 1 83 ? -6.475 1.356 3.980 1.00 90.06 83 TRP A C 1
ATOM 682 O O . TRP A 1 83 ? -7.395 1.373 3.160 1.00 90.06 83 TRP A O 1
ATOM 692 N N . ARG A 1 84 ? -5.837 2.481 4.327 1.00 90.25 84 AR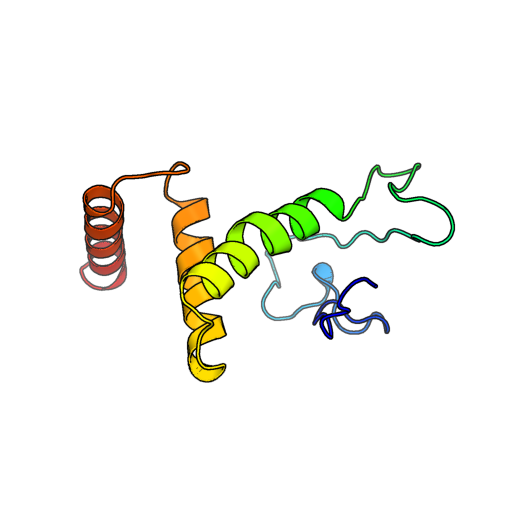G A N 1
ATOM 693 C CA . ARG A 1 84 ? -6.211 3.792 3.778 1.00 90.25 84 ARG A CA 1
ATOM 694 C C . ARG A 1 84 ? -6.122 3.816 2.250 1.00 90.25 84 ARG A C 1
ATOM 696 O O . ARG A 1 84 ? -7.028 4.336 1.607 1.00 90.25 84 ARG A O 1
ATOM 703 N N . SER A 1 85 ? -5.062 3.248 1.675 1.00 88.62 85 SER A N 1
ATOM 704 C CA . SER A 1 85 ? -4.840 3.246 0.224 1.00 88.62 85 SER A CA 1
ATOM 705 C C . SER A 1 85 ? -5.839 2.393 -0.563 1.00 88.62 85 SER A C 1
ATOM 707 O O . SER A 1 85 ? -6.121 2.705 -1.715 1.00 88.62 85 SER A O 1
ATOM 709 N N . TRP A 1 86 ? -6.379 1.333 0.044 1.00 89.50 86 TRP A N 1
ATOM 710 C CA . TRP A 1 86 ? -7.333 0.433 -0.609 1.00 89.50 86 TRP A CA 1
ATOM 711 C C . TRP A 1 86 ? -8.772 0.932 -0.539 1.00 89.50 86 TRP A C 1
ATOM 713 O O . TRP A 1 86 ? -9.550 0.695 -1.459 1.00 89.50 86 TRP A O 1
ATOM 723 N N . PHE A 1 87 ? -9.134 1.609 0.551 1.00 88.88 87 PHE A N 1
ATOM 724 C CA . PHE A 1 87 ? -10.525 1.976 0.825 1.00 88.88 87 PHE A CA 1
ATOM 725 C C . PHE A 1 87 ? -10.834 3.461 0.623 1.00 88.88 87 PHE A C 1
ATOM 727 O O . PHE A 1 87 ? -12.008 3.833 0.602 1.00 88.88 87 PHE A O 1
ATOM 734 N N . PHE A 1 88 ? -9.822 4.317 0.467 1.00 90.75 88 PHE A N 1
ATOM 735 C CA . PHE A 1 88 ? -10.020 5.757 0.331 1.00 90.75 88 PHE A CA 1
ATOM 736 C C . PHE A 1 88 ? -9.171 6.352 -0.787 1.00 90.75 88 PHE A C 1
ATOM 738 O O . PHE A 1 88 ? -8.062 5.910 -1.080 1.00 90.75 88 PHE A O 1
ATOM 745 N N . LEU A 1 89 ? -9.690 7.425 -1.383 1.00 84.12 89 LEU A N 1
ATOM 746 C CA . LEU A 1 89 ? -8.932 8.234 -2.328 1.00 84.12 89 LEU A CA 1
ATOM 747 C C . LEU A 1 89 ? -7.776 8.952 -1.620 1.00 84.12 89 LEU A C 1
ATOM 749 O O . LEU A 1 89 ? -7.842 9.278 -0.429 1.00 84.12 89 LEU A O 1
ATOM 753 N N . GLN A 1 90 ? -6.715 9.240 -2.376 1.00 73.50 90 GLN A N 1
ATOM 754 C CA . GLN A 1 90 ? -5.599 10.025 -1.857 1.00 73.50 90 GLN A CA 1
ATOM 755 C C . GLN A 1 90 ? -6.108 11.386 -1.359 1.00 73.50 90 GLN A C 1
ATOM 757 O O . GLN A 1 90 ? -6.832 12.075 -2.073 1.00 73.50 90 GLN A O 1
ATOM 762 N N . LYS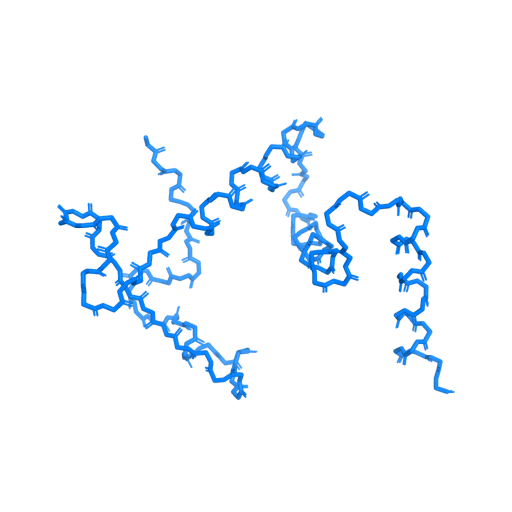 A 1 91 ? -5.695 11.770 -0.141 1.00 75.88 91 LYS A N 1
ATOM 763 C CA . LYS A 1 91 ? -6.138 12.980 0.585 1.00 75.88 91 LYS A CA 1
ATOM 764 C C . LYS A 1 91 ? -7.591 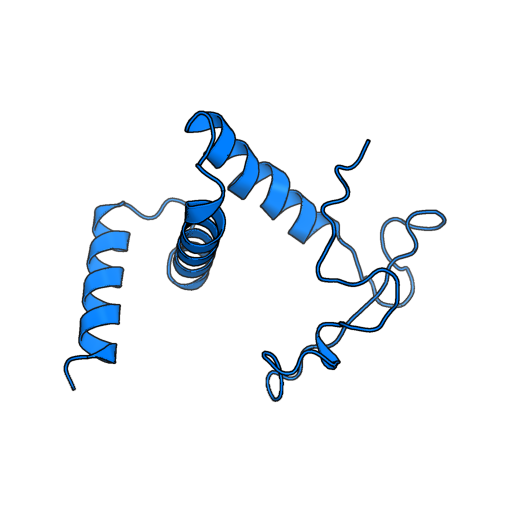12.961 1.084 1.00 75.88 91 LYS A C 1
ATOM 766 O O . LYS A 1 91 ? -8.165 14.025 1.300 1.00 75.88 91 LYS A O 1
ATOM 771 N N . ALA A 1 92 ? -8.178 11.785 1.302 1.00 82.06 92 ALA A N 1
ATOM 772 C CA . ALA A 1 92 ? -9.447 11.696 2.017 1.00 82.06 92 ALA A CA 1
ATOM 773 C C . ALA A 1 92 ? -9.377 12.419 3.373 1.00 82.06 92 ALA A C 1
ATOM 775 O O . ALA A 1 92 ? -8.393 12.295 4.110 1.00 82.06 92 ALA A O 1
ATOM 776 N N . ASP A 1 93 ? -10.436 13.163 3.689 1.00 86.75 93 ASP A N 1
ATOM 777 C CA . ASP A 1 93 ? -10.565 13.870 4.959 1.00 86.75 93 ASP A CA 1
ATOM 778 C C . ASP A 1 93 ? -10.495 12.883 6.137 1.00 86.75 93 ASP A C 1
ATOM 780 O O . ASP A 1 93 ? -11.043 11.776 6.084 1.00 86.75 93 ASP A O 1
ATOM 784 N N . GLY A 1 94 ? -9.855 13.296 7.231 1.00 85.75 94 GLY A N 1
ATOM 785 C CA . GLY A 1 94 ? -9.716 12.486 8.439 1.00 85.75 94 GLY A CA 1
ATOM 786 C C . GLY A 1 94 ? -11.065 12.018 8.987 1.00 85.75 94 GLY A C 1
ATOM 787 O O . GLY A 1 94 ? -11.174 10.881 9.448 1.00 85.75 94 GLY A O 1
ATOM 788 N N . LYS A 1 95 ? -12.123 12.834 8.854 1.00 90.50 95 LYS A N 1
ATOM 789 C CA . LYS A 1 95 ? -13.486 12.442 9.253 1.00 90.50 95 LYS A CA 1
ATOM 790 C C . LYS A 1 95 ? -14.027 11.293 8.405 1.00 90.50 95 LYS A C 1
ATOM 792 O O . LYS A 1 95 ? -14.673 10.394 8.943 1.00 90.50 95 LYS A O 1
ATOM 797 N N . MET A 1 96 ? -13.759 11.295 7.098 1.00 91.00 96 MET A N 1
ATOM 798 C CA . MET A 1 96 ? -14.171 10.209 6.204 1.00 91.00 96 MET A CA 1
ATOM 799 C C . MET A 1 96 ? -13.443 8.915 6.546 1.00 91.00 96 MET A C 1
ATOM 801 O O . MET A 1 96 ? -14.083 7.868 6.651 1.00 91.00 96 MET A O 1
ATOM 805 N N . VAL A 1 97 ? -12.130 9.000 6.777 1.00 90.69 97 VAL A N 1
ATOM 806 C CA . VAL A 1 97 ? -11.316 7.843 7.167 1.00 90.69 97 VAL A CA 1
ATOM 807 C C . VAL A 1 97 ? -11.822 7.255 8.481 1.00 90.69 97 VAL A C 1
ATOM 809 O O . VAL A 1 97 ? -12.103 6.060 8.556 1.00 90.69 97 VAL A O 1
ATOM 812 N N . PHE A 1 98 ? -12.033 8.092 9.498 1.00 91.00 98 PHE A N 1
ATOM 813 C CA . PHE A 1 98 ? -12.544 7.640 10.789 1.00 91.00 98 PHE A CA 1
ATOM 814 C C . PHE A 1 98 ? -13.935 7.002 10.673 1.00 91.00 98 PHE A C 1
ATOM 816 O O . PHE A 1 98 ? -14.173 5.920 11.208 1.00 91.00 98 PHE A O 1
ATOM 823 N N . LYS A 1 99 ? -14.849 7.616 9.911 1.00 92.69 99 LYS A N 1
ATOM 824 C CA . LYS A 1 99 ? -16.178 7.042 9.660 1.00 92.69 99 LYS A CA 1
ATOM 825 C C . LYS A 1 99 ? -16.085 5.676 8.976 1.00 92.69 99 LYS A C 1
ATOM 827 O O . LYS A 1 99 ? -16.801 4.754 9.362 1.00 92.69 99 LYS A O 1
ATOM 832 N N . GLY A 1 100 ? -15.198 5.525 7.993 1.00 91.56 100 GLY A N 1
ATOM 833 C CA . GLY A 1 100 ? -14.971 4.244 7.329 1.00 91.56 100 GLY A CA 1
ATOM 834 C C . GLY A 1 100 ? -14.383 3.180 8.262 1.00 91.56 100 GLY A C 1
ATOM 835 O O . GLY A 1 100 ? -14.806 2.028 8.193 1.00 91.56 100 GLY A O 1
ATOM 836 N N . LEU A 1 101 ? -13.504 3.562 9.198 1.00 90.88 101 LEU A N 1
ATOM 837 C CA . LEU A 1 101 ? -12.991 2.658 10.235 1.00 90.88 101 LEU A CA 1
ATOM 838 C C . LEU A 1 101 ? -14.125 2.122 11.120 1.00 90.88 101 LEU A C 1
ATOM 840 O O . LEU A 1 101 ? -14.233 0.914 11.322 1.00 90.88 101 LEU A O 1
ATOM 844 N N . VAL A 1 102 ? -15.010 3.003 11.596 1.00 93.06 102 VAL A N 1
ATOM 845 C CA . VAL A 1 102 ? -16.165 2.610 12.422 1.00 93.06 102 VAL A CA 1
ATOM 846 C C . VAL A 1 102 ? -17.092 1.657 11.661 1.00 93.06 102 VAL A C 1
ATOM 848 O O . VAL A 1 102 ? -17.541 0.655 12.218 1.00 93.06 102 VAL A O 1
ATOM 851 N N . ILE A 1 103 ? -17.347 1.922 10.375 1.00 91.69 103 ILE A N 1
ATOM 852 C CA . ILE A 1 103 ? -18.154 1.035 9.520 1.00 91.69 103 ILE A CA 1
ATOM 853 C C . ILE A 1 103 ? -17.487 -0.339 9.367 1.00 91.69 103 ILE A C 1
ATOM 855 O O . ILE A 1 103 ? -18.178 -1.356 9.459 1.00 91.69 103 ILE A O 1
ATOM 859 N N . ALA A 1 104 ? -16.168 -0.383 9.160 1.00 90.00 104 ALA A N 1
ATOM 860 C CA . ALA A 1 104 ? -15.418 -1.631 9.032 1.00 90.00 104 ALA A CA 1
ATOM 861 C C . ALA A 1 104 ? -15.477 -2.468 10.321 1.00 90.00 104 ALA A C 1
ATOM 863 O O . ALA A 1 104 ? -15.765 -3.663 10.257 1.00 90.00 104 ALA A O 1
ATOM 864 N N . ILE A 1 105 ? -15.299 -1.836 11.488 1.00 90.69 105 ILE A N 1
ATOM 865 C CA . ILE A 1 105 ? -15.423 -2.494 12.799 1.00 90.69 105 ILE A CA 1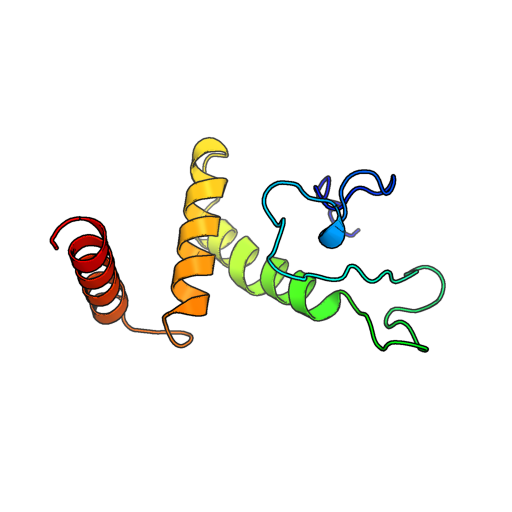
ATOM 866 C C . ILE A 1 105 ? -16.837 -3.043 12.985 1.00 90.69 105 ILE A C 1
ATOM 868 O O . ILE A 1 105 ? -16.998 -4.213 13.331 1.00 90.69 105 ILE A O 1
ATOM 872 N N . ARG A 1 106 ? -17.867 -2.233 12.699 1.00 93.88 106 ARG A N 1
ATOM 873 C CA . ARG A 1 106 ? -19.261 -2.680 12.793 1.00 93.88 106 ARG A CA 1
ATOM 874 C C . ARG A 1 106 ? -19.495 -3.909 11.921 1.00 93.88 106 ARG A C 1
ATOM 876 O O . ARG A 1 106 ? -20.001 -4.899 12.415 1.00 93.88 106 ARG A O 1
ATOM 883 N N . LYS A 1 107 ? -19.072 -3.885 10.655 1.00 90.81 107 LYS A N 1
ATOM 884 C CA . LYS A 1 107 ? -19.252 -5.017 9.733 1.00 90.81 107 LYS A CA 1
ATOM 885 C C . LYS A 1 107 ? -18.551 -6.298 10.209 1.00 90.81 107 LYS A C 1
ATOM 887 O O . LYS A 1 107 ? -19.050 -7.387 9.949 1.00 90.81 107 LYS A O 1
ATOM 892 N N . GLN A 1 108 ? -17.401 -6.170 10.869 1.00 89.94 108 GLN A N 1
ATOM 893 C CA . GLN A 1 108 ? -16.621 -7.315 11.336 1.00 89.94 108 GLN A CA 1
ATOM 894 C C . GLN A 1 108 ? -17.186 -7.939 12.620 1.00 89.94 108 GLN A C 1
ATOM 896 O O . GLN A 1 108 ? -17.168 -9.161 12.754 1.00 89.94 108 GLN A O 1
ATOM 901 N N . TYR A 1 109 ? -17.659 -7.114 13.559 1.00 90.00 109 TYR A N 1
ATOM 902 C CA . TYR A 1 109 ? -17.972 -7.548 14.928 1.00 90.00 109 TYR A CA 1
ATOM 903 C C . TYR A 1 109 ? -19.450 -7.446 15.314 1.00 90.00 109 TYR A C 1
ATOM 905 O O . TYR A 1 109 ? -19.865 -8.064 16.289 1.00 90.00 109 TYR A O 1
ATOM 913 N N . LEU A 1 110 ? -20.246 -6.683 14.570 1.00 77.56 110 LEU A N 1
ATOM 914 C CA . LEU A 1 110 ? -21.675 -6.490 14.800 1.00 77.56 110 LEU A CA 1
ATOM 915 C C . LEU A 1 110 ? -22.408 -6.994 13.552 1.00 77.56 110 LEU A C 1
ATOM 917 O O . LEU A 1 110 ? -22.660 -6.233 12.616 1.00 77.56 110 LEU A O 1
ATOM 921 N N . LYS A 1 111 ? -22.652 -8.308 13.518 1.00 58.53 111 LYS A N 1
ATOM 922 C CA . LYS A 1 111 ? -23.580 -8.923 12.562 1.00 58.53 111 LYS A CA 1
ATOM 923 C C . LYS A 1 111 ? -25.014 -8.618 12.965 1.00 58.53 111 LYS A C 1
ATOM 925 O O . LYS A 1 111 ? -25.304 -8.755 14.173 1.00 58.53 111 LYS A O 1
#